Protein AF-A0A8H3CI22-F1 (afdb_monomer_lite)

pLDDT: mean 80.76, std 8.66, range [53.84, 92.25]

Secondary structure (DSSP, 8-state):
-B--B-TTT--EEEEEGGGTEEEEE-TTS---BEEEE--STT--EEEEETT-SS-EEEEEGGG--STTPPEEEEE----GGG-B-------

Sequence (91 aa):
MWSLRNMEAGQYLNIWQNGSETRLAGSNVQTFWWLAQQHDQKNTTAICFPERQDTRVADLHEGNSGNDIPIKLLTWNGGDTQKWIFERISD

InterPro domains:
  IPR035992 Ricin B-like lectins [SSF50370] (2-88)

Radius of gyration: 13.39 Å; chains: 1; bounding box: 34×38×28 Å

Foldseek 3Di:
DDWDADPPVRFTWDAPDVFFDIDTDDPPDDFDWDFAQDPDPVRWTWTFGPPDPFTWTWFFVVNDPDPPTGTGTDGDPPDPRRTHDDDDDDD

Structure (mmCIF, N/CA/C/O backbone):
data_AF-A0A8H3CI22-F1
#
_entry.id   AF-A0A8H3CI22-F1
#
loop_
_atom_site.group_PDB
_atom_site.id
_atom_site.type_symbol
_atom_site.label_atom_id
_atom_site.label_alt_id
_atom_site.label_comp_id
_atom_site.label_asym_id
_atom_site.label_entity_id
_atom_site.label_seq_id
_atom_site.pdbx_PDB_ins_code
_atom_site.Cartn_x
_atom_site.Cartn_y
_atom_site.Cartn_z
_atom_site.occupancy
_atom_site.B_iso_or_equiv
_atom_site.auth_seq_id
_atom_site.auth_comp_id
_atom_site.auth_asym_id
_atom_site.auth_atom_id
_atom_site.pdbx_PDB_model_num
ATOM 1 N N . MET A 1 1 ? 7.386 0.652 12.757 1.00 70.88 1 MET A N 1
ATOM 2 C CA . MET A 1 1 ? 7.259 -0.269 11.610 1.00 70.88 1 MET A CA 1
ATOM 3 C C . MET A 1 1 ? 5.971 -1.041 11.802 1.00 70.88 1 MET A C 1
ATOM 5 O O . MET A 1 1 ? 5.708 -1.456 12.923 1.00 70.88 1 MET A O 1
ATOM 9 N N . TRP A 1 2 ? 5.159 -1.156 10.759 1.00 78.94 2 TRP A N 1
ATOM 10 C CA . TRP A 1 2 ? 3.789 -1.661 10.833 1.00 78.94 2 TRP A CA 1
ATOM 11 C C . TRP A 1 2 ? 3.576 -2.777 9.813 1.00 78.94 2 TRP A C 1
ATOM 13 O O . TRP A 1 2 ? 4.301 -2.857 8.826 1.00 78.94 2 TRP A O 1
ATOM 23 N N . SER A 1 3 ? 2.573 -3.621 10.034 1.00 80.88 3 SER A N 1
ATOM 24 C CA . SER A 1 3 ? 2.060 -4.548 9.021 1.00 80.88 3 SER A CA 1
ATOM 25 C C . SER A 1 3 ? 0.589 -4.222 8.783 1.00 80.88 3 SER A C 1
ATOM 27 O O . SER A 1 3 ? -0.120 -3.877 9.728 1.00 80.88 3 SER A O 1
ATOM 29 N N . LEU A 1 4 ? 0.139 -4.286 7.530 1.00 82.69 4 LEU A N 1
ATOM 30 C CA . LEU A 1 4 ? -1.261 -4.065 7.176 1.00 82.69 4 LEU A CA 1
ATOM 31 C C . LEU A 1 4 ? -1.892 -5.427 6.895 1.00 82.69 4 LEU A C 1
ATOM 33 O O . LEU A 1 4 ? -1.580 -6.054 5.884 1.00 82.69 4 LEU A O 1
ATOM 37 N N . ARG A 1 5 ? -2.741 -5.899 7.811 1.00 86.38 5 ARG A N 1
ATOM 38 C CA . ARG A 1 5 ? -3.439 -7.185 7.705 1.00 86.38 5 ARG A CA 1
ATOM 39 C C . ARG A 1 5 ? -4.869 -6.959 7.232 1.00 86.38 5 ARG A C 1
ATOM 41 O O . ARG A 1 5 ? -5.588 -6.148 7.808 1.00 86.38 5 ARG A O 1
ATOM 48 N N . ASN A 1 6 ? -5.292 -7.695 6.214 1.00 87.50 6 ASN A N 1
ATOM 49 C CA . ASN A 1 6 ? -6.696 -7.767 5.845 1.00 87.50 6 ASN A CA 1
ATOM 50 C C . ASN A 1 6 ? -7.441 -8.656 6.856 1.00 87.50 6 ASN A C 1
ATOM 52 O O . ASN A 1 6 ? -7.010 -9.777 7.128 1.00 87.50 6 ASN A O 1
ATOM 56 N N . MET A 1 7 ? -8.537 -8.147 7.422 1.00 87.12 7 MET A N 1
ATOM 57 C CA . MET A 1 7 ? -9.287 -8.831 8.483 1.00 87.1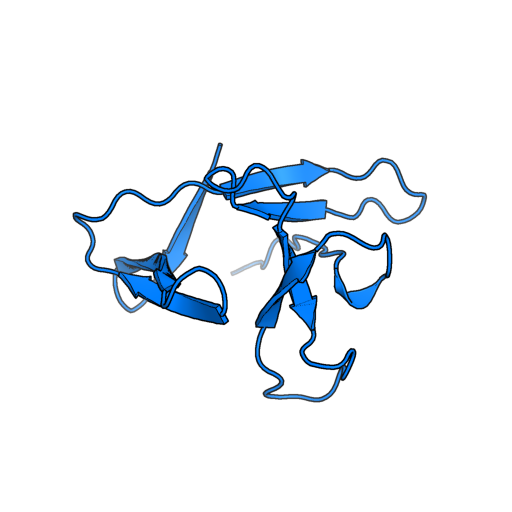2 7 MET A CA 1
ATOM 58 C C . MET A 1 7 ? -9.999 -10.098 7.996 1.00 87.12 7 MET A C 1
ATOM 60 O O . MET A 1 7 ? -9.998 -11.091 8.715 1.00 87.12 7 MET A O 1
ATOM 64 N N . GLU A 1 8 ? -10.539 -10.077 6.776 1.00 89.06 8 GLU A N 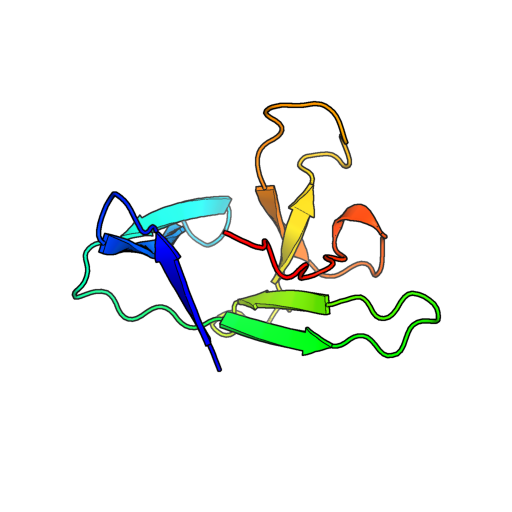1
ATOM 65 C CA . GLU A 1 8 ? -11.276 -11.197 6.172 1.00 89.06 8 GLU A CA 1
ATOM 66 C C . GLU A 1 8 ? -10.336 -12.357 5.817 1.00 89.06 8 GLU A C 1
ATOM 68 O O . GLU A 1 8 ? -10.505 -13.491 6.254 1.00 89.06 8 GLU A O 1
ATOM 73 N N . ALA A 1 9 ? -9.284 -12.061 5.055 1.00 88.62 9 ALA A N 1
ATOM 74 C CA . ALA A 1 9 ? -8.349 -13.066 4.564 1.00 88.62 9 ALA A CA 1
ATOM 75 C C . ALA A 1 9 ? -7.309 -13.483 5.617 1.00 88.62 9 ALA A C 1
ATOM 77 O O . ALA A 1 9 ? -6.608 -14.481 5.448 1.00 88.62 9 ALA A O 1
ATOM 78 N N . GLY A 1 10 ? -7.116 -12.678 6.667 1.00 88.88 10 GLY A N 1
ATOM 79 C CA . GLY A 1 10 ? -6.041 -12.856 7.643 1.00 88.88 10 GLY A CA 1
ATOM 80 C C . GLY A 1 10 ? -4.626 -12.696 7.064 1.00 88.88 10 GLY A C 1
ATOM 81 O O . GLY A 1 10 ? -3.661 -12.991 7.769 1.00 88.88 10 GLY A O 1
ATOM 82 N N . GLN A 1 11 ? -4.517 -12.237 5.818 1.00 91.25 11 GLN A N 1
ATOM 83 C CA . GLN A 1 11 ? -3.304 -12.067 5.017 1.00 91.25 11 GLN A CA 1
ATOM 84 C C . GLN A 1 11 ? -2.767 -10.635 5.089 1.00 91.25 11 GLN A C 1
ATOM 86 O O . GLN A 1 11 ? -3.460 -9.730 5.555 1.00 91.25 11 GLN A O 1
ATOM 91 N N . TYR A 1 12 ? -1.545 -10.417 4.607 1.00 87.75 12 TYR A N 1
ATOM 92 C CA . TYR A 1 12 ? -0.887 -9.111 4.677 1.00 87.75 12 TYR A CA 1
ATOM 93 C C . TYR A 1 12 ? -0.795 -8.431 3.312 1.00 87.75 12 TYR A C 1
ATOM 95 O O . TYR A 1 12 ? -0.618 -9.090 2.286 1.00 87.75 12 TYR A O 1
ATOM 103 N N . LEU A 1 13 ? -0.901 -7.100 3.309 1.00 86.25 13 LEU A N 1
ATOM 104 C CA . LEU A 1 13 ? -0.645 -6.273 2.136 1.00 86.25 13 LEU A CA 1
ATOM 105 C C . LEU A 1 13 ? 0.844 -6.340 1.774 1.00 86.25 13 LEU A C 1
ATOM 107 O O . LEU A 1 13 ? 1.695 -5.876 2.535 1.00 86.25 13 LEU A O 1
ATOM 111 N N . ASN A 1 14 ? 1.138 -6.870 0.592 1.00 85.31 14 ASN A N 1
ATOM 112 C CA . ASN A 1 14 ? 2.483 -7.043 0.064 1.00 85.31 14 ASN A CA 1
ATOM 113 C C . ASN A 1 14 ? 2.669 -6.334 -1.277 1.00 85.31 14 ASN A C 1
ATOM 115 O O . ASN A 1 14 ? 1.708 -6.054 -1.995 1.00 85.31 14 ASN A O 1
ATOM 119 N N . ILE A 1 15 ? 3.928 -6.110 -1.639 1.00 79.00 15 ILE A N 1
ATOM 120 C CA . ILE A 1 15 ? 4.324 -5.610 -2.947 1.00 79.00 15 ILE A CA 1
ATOM 121 C C . ILE A 1 15 ? 4.606 -6.765 -3.893 1.00 79.00 15 ILE A C 1
ATOM 123 O O . ILE A 1 15 ? 5.311 -7.715 -3.561 1.00 79.00 15 ILE A O 1
ATOM 127 N N . TRP A 1 16 ? 4.057 -6.666 -5.098 1.00 78.44 16 TRP A N 1
ATOM 128 C CA . TRP A 1 16 ? 4.207 -7.656 -6.153 1.00 78.44 16 TRP A CA 1
ATOM 129 C C . TRP A 1 16 ? 4.860 -7.038 -7.396 1.00 78.44 16 TRP A C 1
ATOM 131 O O . TRP A 1 16 ? 4.900 -5.815 -7.544 1.00 78.44 16 TRP A O 1
ATOM 141 N N . GLN A 1 17 ? 5.407 -7.889 -8.274 1.00 75.88 17 GLN A N 1
ATOM 142 C CA . GLN A 1 17 ? 5.994 -7.496 -9.568 1.00 75.88 17 GLN A CA 1
ATOM 143 C C . GLN A 1 17 ? 6.935 -6.281 -9.483 1.00 75.88 17 GLN A C 1
ATOM 145 O O . GLN A 1 17 ? 6.791 -5.303 -10.212 1.00 75.88 17 GLN A O 1
ATOM 150 N N . ASN A 1 18 ? 7.926 -6.319 -8.588 1.00 70.69 18 ASN A N 1
ATOM 151 C CA . ASN A 1 18 ? 8.885 -5.222 -8.464 1.00 70.69 18 ASN A CA 1
ATOM 152 C C . ASN A 1 18 ? 8.195 -3.853 -8.266 1.00 70.69 18 ASN A C 1
ATOM 154 O O . ASN A 1 18 ? 8.594 -2.865 -8.889 1.00 70.69 18 ASN A O 1
ATOM 158 N N . GLY A 1 19 ? 7.190 -3.761 -7.393 1.00 68.69 19 GLY A N 1
ATOM 159 C CA . GLY A 1 19 ? 6.615 -2.469 -7.006 1.00 68.69 19 GLY A CA 1
ATOM 160 C C . GLY A 1 19 ? 5.550 -1.911 -7.937 1.00 68.69 19 GLY A C 1
ATOM 161 O O . GLY A 1 19 ? 5.102 -0.799 -7.687 1.00 68.69 19 GLY A O 1
ATOM 162 N N . SER A 1 20 ? 5.143 -2.631 -8.984 1.00 71.69 20 SER A N 1
ATOM 163 C CA . SER A 1 20 ? 4.073 -2.170 -9.880 1.00 71.69 20 SER A CA 1
ATOM 164 C C . SER A 1 20 ? 2.674 -2.331 -9.273 1.00 71.69 20 SER A C 1
ATOM 166 O O . SER A 1 20 ? 1.722 -1.670 -9.710 1.00 71.69 20 SER A O 1
ATOM 168 N N . GLU A 1 21 ? 2.533 -3.210 -8.276 1.00 76.00 21 GLU A N 1
ATOM 169 C CA . GLU A 1 21 ? 1.250 -3.586 -7.688 1.00 76.00 21 GLU A CA 1
ATOM 170 C C . GLU A 1 21 ? 1.360 -3.944 -6.202 1.00 76.00 21 GLU A C 1
ATOM 172 O O . GLU A 1 21 ? 2.388 -4.433 -5.729 1.00 76.00 21 GLU A O 1
ATOM 177 N N . THR A 1 22 ? 0.255 -3.750 -5.484 1.00 80.06 22 THR A N 1
ATOM 178 C CA . THR A 1 22 ? 0.019 -4.267 -4.134 1.00 80.06 22 THR A CA 1
ATOM 179 C C . THR A 1 22 ? -0.956 -5.446 -4.210 1.00 80.06 22 THR A C 1
ATOM 181 O O . THR A 1 22 ? -1.925 -5.416 -4.968 1.00 80.06 22 THR A O 1
ATOM 184 N N . ARG A 1 23 ? -0.695 -6.525 -3.464 1.00 85.38 23 ARG A N 1
ATOM 185 C CA . ARG A 1 23 ? -1.528 -7.742 -3.428 1.00 85.38 23 ARG A CA 1
ATOM 186 C C . ARG A 1 23 ? -1.534 -8.351 -2.026 1.00 85.38 23 ARG A C 1
ATOM 188 O O . ARG A 1 23 ? -0.651 -8.057 -1.224 1.00 85.38 23 ARG A O 1
ATOM 195 N N . LEU A 1 24 ? -2.496 -9.225 -1.732 1.00 88.00 24 LEU A N 1
ATOM 196 C CA . LEU A 1 24 ? -2.440 -10.051 -0.524 1.00 88.00 24 LEU A CA 1
ATOM 197 C C . LEU A 1 24 ? -1.336 -11.107 -0.658 1.00 88.00 24 LEU A C 1
ATOM 199 O O . LEU A 1 24 ? -1.222 -11.766 -1.692 1.00 88.00 24 LEU A O 1
ATOM 203 N N . ALA A 1 25 ? -0.542 -11.282 0.396 1.00 85.69 25 ALA A N 1
ATOM 204 C CA . ALA A 1 25 ? 0.408 -12.379 0.531 1.00 85.69 25 ALA A CA 1
ATOM 205 C C . ALA A 1 25 ? 0.046 -13.274 1.720 1.00 85.69 25 ALA A C 1
ATOM 207 O O . ALA A 1 25 ? -0.574 -1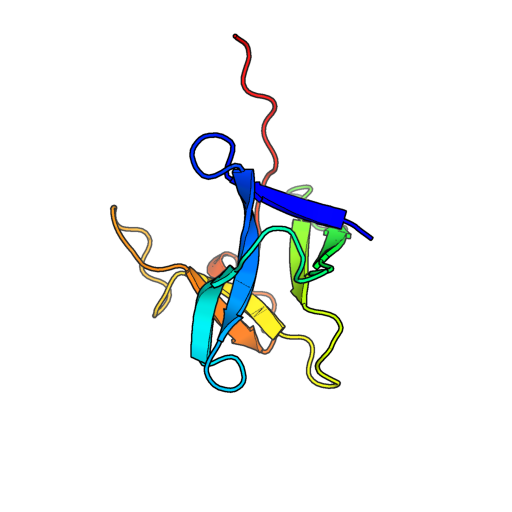2.830 2.691 1.00 85.69 25 ALA A O 1
ATOM 208 N N . GLY A 1 26 ? 0.441 -14.549 1.629 1.00 83.94 26 GLY A N 1
ATOM 209 C CA . GLY A 1 26 ? 0.232 -15.536 2.687 1.00 83.94 26 GLY A CA 1
ATOM 210 C C . GLY A 1 26 ? 0.739 -15.045 4.045 1.00 83.94 26 GLY A C 1
ATOM 211 O O . GLY A 1 26 ? 1.672 -14.251 4.122 1.00 83.94 26 GLY A O 1
ATOM 212 N N . SER A 1 27 ? 0.132 -15.526 5.129 1.00 76.69 27 SER A N 1
ATOM 213 C CA . SER A 1 27 ? 0.431 -15.084 6.501 1.00 76.69 27 SER A CA 1
ATOM 214 C C . SER A 1 27 ? 1.873 -15.350 6.956 1.00 76.69 27 SER A C 1
ATOM 216 O O . SER A 1 27 ? 2.316 -14.780 7.949 1.00 76.69 27 SER A O 1
ATOM 218 N N . ASN A 1 28 ? 2.611 -16.195 6.233 1.00 77.88 28 ASN A N 1
ATOM 219 C CA . ASN A 1 28 ? 4.031 -16.471 6.433 1.00 77.88 28 ASN A CA 1
ATOM 220 C C . ASN A 1 28 ? 4.966 -15.495 5.693 1.00 77.88 28 ASN A C 1
ATOM 222 O O . ASN A 1 28 ? 6.182 -15.598 5.841 1.00 77.88 28 ASN A O 1
ATOM 226 N N . VAL A 1 29 ? 4.428 -14.568 4.897 1.00 77.44 29 VAL A N 1
ATOM 227 C CA . VAL A 1 29 ? 5.196 -13.504 4.245 1.00 77.44 29 VAL A CA 1
ATOM 228 C C . VAL A 1 29 ? 5.179 -12.286 5.156 1.00 77.44 29 VAL A C 1
ATOM 230 O O . VAL A 1 29 ? 4.155 -11.622 5.318 1.00 77.44 29 VAL A O 1
ATOM 233 N N . GLN A 1 30 ? 6.320 -11.995 5.775 1.00 66.94 30 GLN A N 1
ATOM 234 C CA . GLN A 1 30 ? 6.453 -10.812 6.609 1.00 66.94 30 GLN A CA 1
ATOM 235 C C . GLN A 1 30 ? 6.568 -9.570 5.722 1.00 66.94 30 GLN A C 1
ATOM 237 O O . GLN A 1 30 ? 7.524 -9.426 4.969 1.00 66.94 30 GLN A O 1
ATOM 242 N N . THR A 1 31 ? 5.592 -8.670 5.821 1.00 77.75 31 THR A N 1
ATOM 243 C CA . THR A 1 31 ? 5.597 -7.383 5.114 1.00 77.75 31 THR A CA 1
ATOM 244 C C . THR A 1 31 ? 5.689 -6.249 6.116 1.00 77.75 31 THR A C 1
ATOM 246 O O . THR A 1 31 ? 4.973 -6.259 7.124 1.00 77.75 31 THR A O 1
ATOM 249 N N . PHE A 1 32 ? 6.495 -5.239 5.815 1.00 76.25 32 PHE A N 1
ATOM 250 C CA . PHE A 1 32 ? 6.667 -4.089 6.686 1.00 76.25 32 PHE A CA 1
ATOM 251 C C . PHE A 1 32 ? 6.380 -2.786 5.959 1.00 76.25 32 PHE A C 1
ATOM 253 O O . PHE A 1 32 ? 6.770 -2.597 4.814 1.00 76.25 32 PHE A O 1
ATOM 260 N N . TRP A 1 33 ? 5.747 -1.867 6.673 1.00 79.38 33 TRP A N 1
ATOM 261 C CA . TRP A 1 33 ? 5.343 -0.561 6.187 1.00 79.38 33 TRP A CA 1
ATOM 262 C C . TRP A 1 33 ? 5.756 0.508 7.191 1.00 79.38 33 TRP A C 1
ATOM 264 O O . TRP A 1 33 ? 5.694 0.321 8.414 1.00 79.38 33 TRP A O 1
ATOM 274 N N . TRP A 1 34 ? 6.229 1.634 6.678 1.00 76.75 34 TRP A N 1
ATOM 275 C CA . TRP A 1 34 ? 6.569 2.797 7.482 1.00 76.75 34 TRP A CA 1
ATOM 276 C C . TRP A 1 34 ? 5.430 3.797 7.358 1.00 76.75 34 TRP A C 1
ATOM 278 O O . TRP A 1 34 ? 5.063 4.196 6.259 1.00 76.75 34 TRP A O 1
ATOM 288 N N . LEU A 1 35 ? 4.870 4.183 8.501 1.00 77.25 35 LEU A N 1
ATOM 289 C CA . LEU A 1 35 ? 3.932 5.292 8.581 1.00 77.25 35 LEU A CA 1
ATOM 290 C C . LEU A 1 35 ? 4.762 6.526 8.906 1.00 77.25 35 LEU A C 1
ATOM 292 O O . LEU A 1 35 ? 5.201 6.698 10.043 1.00 77.25 35 LEU A O 1
ATOM 296 N N . ALA A 1 36 ? 5.057 7.319 7.882 1.00 73.00 36 ALA A N 1
ATOM 297 C CA . ALA A 1 36 ? 5.772 8.572 8.037 1.00 73.00 36 ALA A CA 1
ATOM 298 C C . ALA A 1 36 ? 4.735 9.683 8.194 1.00 73.00 36 ALA A C 1
ATOM 300 O O . ALA A 1 36 ? 4.155 10.138 7.203 1.00 73.00 36 ALA A O 1
ATOM 301 N N . GLN A 1 37 ? 4.483 10.088 9.441 1.00 68.62 37 GLN A N 1
ATOM 302 C CA . GLN A 1 37 ? 3.648 11.252 9.710 1.00 68.62 37 GLN A CA 1
ATOM 303 C C . GLN A 1 37 ? 4.303 12.469 9.057 1.00 68.62 37 GLN A C 1
ATOM 305 O O . GLN A 1 37 ? 5.468 12.779 9.315 1.00 68.62 37 GLN A O 1
ATOM 310 N N . GLN A 1 38 ? 3.566 13.124 8.172 1.00 68.25 38 GLN A N 1
ATOM 311 C CA . GLN A 1 38 ? 3.997 14.365 7.564 1.00 68.25 38 GLN A CA 1
ATOM 312 C C . GLN A 1 38 ? 3.567 15.497 8.490 1.00 68.25 38 GLN A C 1
ATOM 314 O O . GLN A 1 38 ? 2.400 15.614 8.859 1.00 68.25 38 GLN A O 1
ATOM 319 N N . HIS A 1 39 ? 4.518 16.345 8.873 1.00 59.41 39 HIS A N 1
ATOM 320 C CA . HIS A 1 39 ? 4.234 17.578 9.605 1.00 59.41 39 HIS A CA 1
ATOM 321 C C . HIS A 1 39 ? 3.738 18.664 8.637 1.00 59.41 39 HIS A C 1
ATOM 323 O O . HIS A 1 39 ? 4.333 19.735 8.525 1.00 59.41 39 HIS A O 1
ATOM 329 N N . ASP A 1 40 ? 2.675 18.371 7.888 1.00 70.62 40 ASP A N 1
ATOM 330 C CA . ASP A 1 40 ? 1.929 19.380 7.144 1.00 70.62 40 ASP A CA 1
ATOM 331 C C . ASP A 1 40 ? 0.787 19.950 8.004 1.00 70.62 40 ASP A C 1
ATOM 333 O O . ASP A 1 40 ? 0.455 19.431 9.068 1.00 70.62 40 ASP A O 1
ATOM 337 N N . GLN A 1 41 ? 0.161 21.041 7.554 1.00 75.62 41 GLN A N 1
ATOM 338 C CA . GLN A 1 41 ? -0.971 21.657 8.268 1.00 75.62 41 GLN A CA 1
ATOM 339 C C . GLN A 1 41 ? -2.207 20.739 8.357 1.00 75.62 41 GLN A C 1
ATOM 341 O O . GLN A 1 41 ? -3.166 21.073 9.048 1.00 75.62 41 GLN A O 1
ATOM 346 N N . LYS A 1 42 ? -2.201 19.609 7.641 1.00 77.25 42 LYS A N 1
ATOM 347 C CA . LYS A 1 42 ? -3.320 18.676 7.503 1.00 77.25 42 LYS A CA 1
ATOM 348 C C . LYS A 1 42 ? -3.140 17.408 8.356 1.00 77.25 42 LYS A C 1
ATOM 350 O O . LYS A 1 42 ? -4.045 16.581 8.364 1.00 77.25 42 LYS A O 1
ATOM 355 N N . ASN A 1 43 ? -2.026 17.262 9.086 1.00 78.81 43 ASN A N 1
ATOM 356 C CA . ASN A 1 43 ? -1.687 16.074 9.884 1.00 78.81 43 ASN A CA 1
ATOM 357 C C . ASN A 1 43 ? -1.771 14.760 9.084 1.00 78.81 43 ASN A C 1
ATOM 359 O O . ASN A 1 43 ? -2.304 13.758 9.566 1.00 78.81 43 ASN A O 1
ATOM 363 N N . THR A 1 44 ? -1.270 14.758 7.850 1.00 82.19 44 THR A N 1
ATOM 364 C CA . THR A 1 44 ? -1.353 13.576 6.980 1.00 82.19 44 THR A CA 1
ATOM 365 C C . THR A 1 44 ? -0.228 12.572 7.232 1.00 82.19 44 THR A C 1
ATOM 367 O O . THR A 1 44 ? 0.777 12.855 7.883 1.00 82.19 44 THR A O 1
ATOM 370 N N . THR A 1 45 ? -0.389 11.352 6.725 1.00 82.00 45 THR A N 1
ATOM 371 C CA . THR A 1 45 ? 0.604 10.277 6.804 1.00 82.00 45 THR A CA 1
ATOM 372 C C . THR A 1 45 ? 0.915 9.750 5.409 1.00 82.00 45 THR A C 1
ATOM 374 O O . THR A 1 45 ? 0.011 9.446 4.632 1.00 82.00 45 THR A O 1
ATOM 377 N N . ALA A 1 46 ? 2.201 9.597 5.103 1.00 81.25 46 ALA A N 1
ATOM 378 C CA . ALA A 1 46 ? 2.652 8.825 3.954 1.00 81.25 46 ALA A CA 1
ATOM 379 C C . ALA A 1 46 ? 2.827 7.358 4.374 1.00 81.25 46 ALA A C 1
ATOM 381 O O . ALA A 1 46 ? 3.450 7.060 5.399 1.00 81.25 46 ALA A O 1
ATOM 382 N N . ILE A 1 47 ? 2.273 6.441 3.579 1.00 83.50 47 ILE A N 1
ATOM 383 C CA . ILE A 1 47 ? 2.431 4.997 3.773 1.00 83.50 47 ILE A CA 1
ATOM 384 C C . ILE A 1 47 ? 3.563 4.539 2.855 1.00 83.50 47 ILE A C 1
ATOM 386 O O . ILE A 1 47 ? 3.381 4.437 1.641 1.00 83.50 47 ILE A O 1
ATOM 390 N N . CYS A 1 48 ? 4.736 4.300 3.435 1.00 76.12 48 CYS A N 1
ATOM 391 C CA . CYS A 1 48 ? 5.966 4.007 2.706 1.00 76.12 48 CYS A CA 1
ATOM 392 C C . CYS A 1 48 ? 6.312 2.518 2.772 1.00 76.12 48 CYS A C 1
ATOM 394 O O . CYS A 1 48 ? 6.193 1.887 3.829 1.00 76.12 48 CYS A O 1
ATOM 396 N N . PHE A 1 49 ? 6.833 1.982 1.669 1.00 73.12 49 PHE A N 1
ATOM 397 C CA . PHE A 1 49 ? 7.404 0.638 1.643 1.00 73.12 49 PHE A CA 1
ATOM 398 C C . PHE A 1 49 ? 8.939 0.711 1.766 1.00 73.12 49 PHE A C 1
ATOM 400 O O . PHE A 1 49 ? 9.581 1.322 0.913 1.00 73.12 49 PHE A O 1
ATOM 407 N N . PRO A 1 50 ? 9.550 0.126 2.812 1.00 61.25 50 PRO A N 1
ATOM 408 C CA . PRO A 1 50 ? 10.952 0.369 3.159 1.00 61.25 50 PRO A CA 1
ATOM 409 C C . PRO A 1 50 ? 11.976 -0.414 2.329 1.00 61.25 50 PRO A C 1
ATOM 411 O O . PRO A 1 50 ? 13.152 -0.067 2.356 1.00 61.25 50 PRO A O 1
ATOM 414 N N . GLU A 1 51 ? 11.581 -1.460 1.595 1.00 60.50 51 GLU A N 1
ATOM 415 C CA . GLU A 1 51 ? 12.537 -2.313 0.861 1.00 60.50 51 GLU A CA 1
ATOM 416 C C . GLU A 1 51 ? 13.078 -1.684 -0.436 1.00 60.50 51 GLU A C 1
ATOM 418 O O . GLU A 1 51 ? 13.853 -2.315 -1.156 1.00 60.50 51 GLU A O 1
ATOM 423 N N . ARG A 1 52 ? 12.702 -0.440 -0.762 1.00 59.53 52 ARG A N 1
ATOM 424 C CA . ARG A 1 52 ? 13.251 0.289 -1.912 1.00 59.53 52 ARG A CA 1
ATOM 425 C C . ARG A 1 52 ? 13.996 1.535 -1.461 1.00 59.53 52 ARG A C 1
ATOM 427 O O . ARG A 1 52 ? 13.469 2.336 -0.700 1.00 59.53 52 ARG A O 1
ATOM 434 N N . GLN A 1 53 ? 15.225 1.681 -1.966 1.00 53.84 53 GLN A N 1
ATOM 435 C CA . GLN A 1 53 ? 16.055 2.882 -1.791 1.00 53.84 53 GLN A CA 1
ATOM 436 C C . GLN A 1 53 ? 15.344 4.137 -2.318 1.00 53.84 53 GLN A C 1
ATOM 438 O O . GLN A 1 53 ? 15.537 5.231 -1.796 1.00 53.84 53 GLN A O 1
ATOM 443 N N . ASP A 1 54 ? 14.468 3.959 -3.304 1.00 62.28 54 ASP A N 1
ATOM 444 C CA . ASP A 1 54 ? 13.539 4.973 -3.761 1.00 62.28 54 ASP A CA 1
ATOM 445 C C . ASP A 1 54 ? 12.313 4.951 -2.838 1.00 62.28 54 ASP A C 1
ATOM 447 O O . ASP A 1 54 ? 11.603 3.946 -2.771 1.00 62.28 54 ASP A O 1
ATOM 451 N N . THR A 1 55 ? 12.034 6.050 -2.144 1.00 76.38 55 THR A N 1
ATOM 452 C CA . THR A 1 55 ? 10.886 6.209 -1.241 1.00 76.38 55 THR A CA 1
ATOM 453 C C . THR A 1 55 ? 9.555 6.100 -1.999 1.00 76.38 55 THR A C 1
ATOM 455 O O . THR A 1 55 ? 8.946 7.095 -2.400 1.00 76.38 55 THR A O 1
ATOM 458 N N . ARG A 1 56 ? 9.107 4.865 -2.250 1.00 81.88 56 ARG A N 1
ATOM 459 C CA . ARG A 1 56 ? 7.807 4.568 -2.856 1.00 81.88 56 ARG A CA 1
ATOM 460 C C . ARG A 1 56 ? 6.712 4.657 -1.794 1.00 81.88 56 ARG A C 1
ATOM 462 O O . ARG A 1 56 ? 6.857 4.120 -0.693 1.00 81.88 56 ARG A O 1
ATOM 469 N N . VAL A 1 57 ? 5.615 5.308 -2.156 1.00 87.06 57 VAL A N 1
ATOM 470 C CA . VAL A 1 57 ? 4.473 5.603 -1.287 1.00 87.06 57 VAL A CA 1
ATOM 471 C C . VAL A 1 57 ? 3.163 5.185 -1.946 1.00 87.06 57 VAL A C 1
ATOM 473 O O . VAL A 1 57 ? 3.091 5.096 -3.172 1.00 87.06 57 VAL A O 1
ATOM 476 N N . ALA A 1 58 ? 2.134 4.935 -1.137 1.00 87.31 58 ALA A N 1
ATOM 477 C CA . ALA A 1 58 ? 0.773 4.728 -1.627 1.00 87.31 58 ALA A CA 1
ATOM 478 C C . ALA A 1 58 ? 0.233 6.001 -2.308 1.00 87.31 58 ALA A C 1
ATOM 480 O O . AL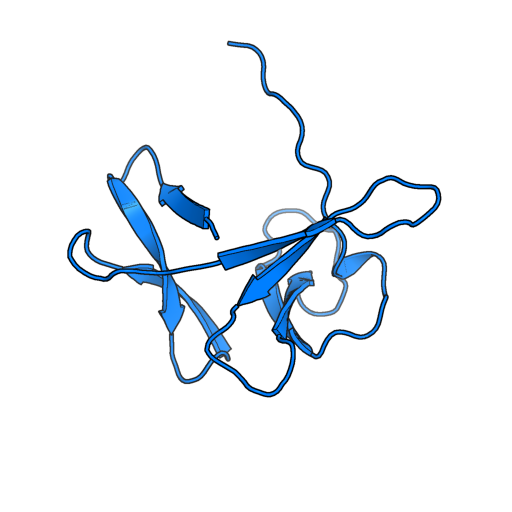A A 1 58 ? 0.186 7.052 -1.673 1.00 87.31 58 ALA A O 1
ATOM 481 N N . ASP A 1 59 ? -0.184 5.882 -3.567 1.00 91.00 59 ASP A N 1
ATOM 482 C CA . ASP A 1 59 ? -0.668 6.956 -4.443 1.00 91.00 59 ASP A CA 1
ATOM 483 C C . ASP A 1 59 ? -1.990 6.548 -5.112 1.00 91.00 59 ASP A C 1
ATOM 485 O O . ASP A 1 59 ? -2.176 5.375 -5.464 1.00 91.00 59 ASP A O 1
ATOM 489 N N . LEU A 1 60 ? -2.892 7.505 -5.330 1.00 91.38 60 LEU A N 1
ATOM 490 C CA . LEU A 1 60 ? -4.056 7.307 -6.192 1.00 91.38 60 LEU A CA 1
ATOM 491 C C . LEU A 1 60 ? -3.593 7.079 -7.637 1.00 91.38 60 LEU A C 1
ATOM 493 O O . LEU A 1 60 ? -2.807 7.855 -8.184 1.00 91.38 60 LEU A O 1
ATOM 497 N N . HIS A 1 61 ? -4.085 6.022 -8.289 1.00 87.19 61 HIS A N 1
ATOM 498 C CA . HIS A 1 61 ? -3.714 5.752 -9.676 1.00 87.19 61 HIS A CA 1
ATOM 499 C C . HIS A 1 61 ? -4.086 6.932 -10.588 1.00 87.19 61 HIS A C 1
ATOM 501 O O . HIS A 1 61 ? -5.236 7.366 -10.622 1.00 87.19 61 HIS A O 1
ATOM 507 N N . GLU A 1 62 ? -3.084 7.461 -11.298 1.00 87.12 62 GLU A N 1
ATOM 508 C CA . GLU A 1 62 ? -3.212 8.617 -12.203 1.00 87.12 62 GLU A CA 1
ATOM 509 C C . GLU A 1 62 ? -3.785 9.882 -11.533 1.00 87.12 62 GLU A C 1
ATOM 511 O O . GLU A 1 62 ? -4.293 10.774 -12.207 1.00 87.12 62 GLU A O 1
ATOM 516 N N . GLY A 1 63 ? -3.709 9.977 -10.200 1.00 86.50 63 GLY A N 1
ATOM 517 C CA . GLY A 1 63 ? -4.297 11.079 -9.437 1.00 86.50 63 GLY A CA 1
ATOM 518 C C . GLY A 1 63 ? -5.829 11.122 -9.464 1.00 86.50 63 GLY A C 1
ATOM 519 O O . GLY A 1 63 ? -6.416 12.142 -9.107 1.00 86.50 63 GLY A O 1
ATOM 520 N N . ASN A 1 64 ? -6.487 10.039 -9.887 1.00 88.94 64 ASN A N 1
ATOM 521 C CA . ASN A 1 64 ? -7.939 9.954 -9.953 1.00 88.94 64 ASN A CA 1
ATOM 522 C C . ASN A 1 64 ? -8.530 9.675 -8.560 1.00 88.94 64 ASN A C 1
ATOM 524 O O . ASN A 1 64 ? -8.117 8.743 -7.878 1.00 88.94 64 ASN A O 1
ATOM 528 N N . SER A 1 65 ? -9.505 10.480 -8.139 1.00 91.75 65 SER A N 1
ATOM 529 C CA . SER A 1 65 ? -10.180 10.367 -6.838 1.00 91.75 65 SER A CA 1
ATOM 530 C C . SER A 1 65 ? -11.573 9.729 -6.911 1.00 91.75 65 SER A C 1
ATOM 532 O O . SER A 1 65 ? -12.336 9.806 -5.949 1.00 91.75 65 SER A O 1
ATOM 534 N N . GLY A 1 66 ? -11.929 9.128 -8.049 1.00 90.69 66 GLY A N 1
ATOM 535 C CA . GLY A 1 66 ? -13.165 8.369 -8.206 1.00 90.69 66 GLY A CA 1
ATOM 536 C C . GLY A 1 66 ? -13.218 7.112 -7.330 1.00 90.69 66 GLY A C 1
ATOM 537 O O . GLY A 1 66 ? -12.213 6.654 -6.784 1.00 90.69 66 GLY A O 1
ATOM 538 N N . ASN A 1 67 ? -14.409 6.525 -7.223 1.00 90.00 67 ASN A N 1
ATOM 539 C CA . ASN A 1 67 ? -14.580 5.225 -6.576 1.00 90.00 67 ASN A CA 1
ATOM 540 C C . ASN A 1 67 ? -13.875 4.119 -7.378 1.00 90.00 67 ASN A C 1
ATOM 542 O O . ASN A 1 67 ? -13.698 4.240 -8.590 1.00 90.00 67 ASN A O 1
ATOM 546 N N . ASP A 1 68 ? -13.491 3.043 -6.687 1.00 86.38 68 ASP A N 1
ATOM 547 C CA . ASP A 1 68 ? -12.834 1.854 -7.255 1.00 86.38 68 ASP A CA 1
ATOM 548 C C . ASP A 1 68 ? -11.483 2.119 -7.946 1.00 86.38 68 ASP A C 1
ATOM 550 O O . ASP A 1 68 ? -10.958 1.264 -8.666 1.00 86.38 68 ASP A O 1
ATOM 554 N N . ILE A 1 69 ? -10.875 3.284 -7.698 1.00 87.06 69 ILE A N 1
ATOM 555 C CA . ILE A 1 69 ? -9.543 3.596 -8.208 1.00 87.06 69 ILE A CA 1
ATOM 556 C C . ILE A 1 69 ? -8.484 2.761 -7.471 1.00 87.06 69 ILE A C 1
ATOM 558 O O . ILE A 1 69 ? -8.430 2.772 -6.237 1.00 87.06 69 ILE A O 1
ATOM 562 N N . PRO A 1 70 ? -7.599 2.052 -8.199 1.00 85.50 70 PRO A N 1
ATOM 563 C CA . PRO A 1 70 ? -6.509 1.311 -7.581 1.00 85.50 70 PRO A CA 1
ATOM 564 C C . PRO A 1 70 ? -5.537 2.223 -6.825 1.00 85.50 70 PRO A C 1
ATOM 566 O O . PRO A 1 70 ? -5.203 3.317 -7.281 1.00 85.50 70 PRO A O 1
ATOM 569 N N . ILE A 1 71 ? -4.981 1.717 -5.726 1.00 86.88 71 ILE A N 1
ATOM 570 C CA . ILE A 1 71 ? -3.850 2.351 -5.040 1.00 86.88 71 ILE A CA 1
ATOM 571 C C . ILE A 1 71 ? -2.549 1.776 -5.598 1.00 86.88 71 ILE A C 1
ATOM 573 O O . ILE A 1 71 ? -2.356 0.557 -5.622 1.00 86.88 71 ILE A O 1
ATOM 577 N N . LYS A 1 72 ? -1.649 2.643 -6.062 1.00 86.56 72 LYS A N 1
ATOM 578 C CA . LYS A 1 72 ? -0.349 2.271 -6.636 1.00 86.56 72 LYS A CA 1
ATOM 579 C C . LYS A 1 72 ? 0.795 2.668 -5.713 1.00 86.56 72 LYS A C 1
ATOM 581 O O . LYS A 1 72 ? 0.646 3.526 -4.854 1.00 86.56 72 LYS A O 1
ATOM 586 N N . LEU A 1 73 ? 1.955 2.044 -5.911 1.00 85.38 73 LEU A N 1
ATOM 587 C CA . LEU A 1 73 ? 3.203 2.498 -5.308 1.00 85.38 73 LEU A CA 1
ATOM 588 C C . LEU A 1 73 ? 3.994 3.343 -6.301 1.00 85.38 73 LEU A C 1
ATOM 590 O O . LEU A 1 73 ? 4.545 2.811 -7.264 1.00 85.38 73 LEU A O 1
ATOM 594 N N . LEU A 1 74 ? 4.107 4.642 -6.039 1.00 86.75 74 LEU A N 1
ATOM 595 C CA . LEU A 1 74 ? 4.861 5.576 -6.878 1.00 86.75 74 LEU A CA 1
ATOM 596 C C . LEU A 1 74 ? 5.900 6.334 -6.055 1.00 86.75 74 LEU A C 1
ATOM 598 O O . LEU A 1 74 ? 5.893 6.296 -4.828 1.00 86.75 74 LEU A O 1
ATOM 602 N N . THR A 1 75 ? 6.862 6.963 -6.729 1.00 87.25 75 THR A N 1
ATOM 603 C CA . THR A 1 75 ? 7.874 7.796 -6.064 1.00 87.25 75 THR A CA 1
ATOM 604 C C . THR A 1 75 ? 7.198 8.957 -5.352 1.00 87.25 75 THR A C 1
ATOM 606 O O . THR A 1 75 ? 6.336 9.613 -5.940 1.00 87.25 75 THR A O 1
ATOM 609 N N . TRP A 1 76 ? 7.619 9.235 -4.117 1.00 86.06 76 TRP A N 1
ATOM 610 C CA . TRP A 1 76 ? 7.157 10.410 -3.390 1.00 86.06 76 TRP A CA 1
ATOM 611 C C . TRP A 1 76 ? 7.365 11.696 -4.204 1.00 86.06 76 TRP A C 1
ATOM 613 O O . TRP A 1 76 ? 8.482 11.999 -4.628 1.00 86.06 76 TRP A O 1
ATOM 623 N N . ASN A 1 77 ? 6.289 12.455 -4.401 1.00 87.50 77 ASN A N 1
ATOM 624 C CA . ASN A 1 77 ? 6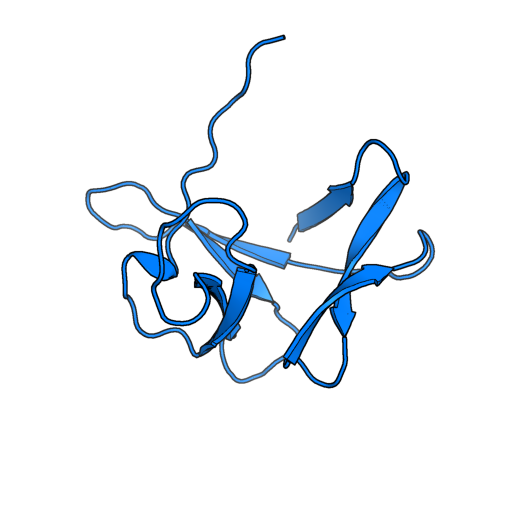.274 13.748 -5.085 1.00 87.50 77 ASN A CA 1
ATOM 625 C C . ASN A 1 77 ? 5.659 14.874 -4.228 1.00 87.50 77 ASN A C 1
ATOM 627 O O . ASN A 1 77 ? 5.660 16.028 -4.648 1.00 87.50 77 ASN A O 1
ATOM 631 N N . GLY A 1 78 ? 5.157 14.560 -3.027 1.00 86.75 78 GLY A N 1
ATOM 632 C CA . GLY A 1 78 ? 4.575 15.538 -2.100 1.00 86.75 78 GLY A CA 1
ATOM 633 C C . GLY A 1 78 ? 3.132 15.952 -2.398 1.00 86.75 78 GLY A C 1
ATOM 634 O O . GLY A 1 78 ? 2.580 16.781 -1.666 1.00 86.75 78 GLY A O 1
ATOM 635 N N . GLY A 1 79 ? 2.517 15.385 -3.436 1.00 89.25 79 GLY A N 1
ATOM 636 C CA . GLY A 1 79 ? 1.129 15.624 -3.812 1.00 89.25 79 GLY A CA 1
ATOM 637 C C . GLY A 1 79 ? 0.132 15.043 -2.811 1.00 89.25 79 GLY A C 1
ATOM 638 O O . GLY A 1 79 ? 0.416 14.080 -2.101 1.00 89.25 79 GLY A O 1
ATOM 639 N N . ASP A 1 80 ? -1.064 15.629 -2.760 1.00 91.44 80 ASP A N 1
ATOM 640 C CA . ASP A 1 80 ? -2.119 15.190 -1.836 1.00 91.44 80 ASP A CA 1
ATOM 641 C C . ASP A 1 80 ? -2.659 13.788 -2.173 1.00 91.44 80 ASP A C 1
ATOM 643 O O . ASP A 1 80 ? -3.172 13.112 -1.289 1.00 91.44 80 ASP A O 1
ATOM 647 N N . THR A 1 81 ? -2.458 13.298 -3.402 1.00 92.25 81 THR A N 1
ATOM 648 C CA . THR A 1 81 ? -2.795 11.920 -3.812 1.00 92.25 81 THR A CA 1
ATOM 649 C C . THR A 1 81 ? -1.951 10.857 -3.101 1.00 92.25 81 THR A C 1
ATOM 651 O O . THR A 1 81 ? -2.310 9.683 -3.112 1.00 92.25 81 THR A O 1
ATOM 654 N N . GLN A 1 82 ? -0.846 11.261 -2.464 1.00 91.06 82 GLN A N 1
ATOM 655 C CA . GLN A 1 82 ? 0.082 10.395 -1.731 1.00 91.06 82 GLN A CA 1
ATOM 656 C C . GLN A 1 82 ? -0.046 10.518 -0.204 1.00 91.06 82 GLN A C 1
ATOM 658 O O . GLN A 1 82 ? 0.749 9.946 0.550 1.00 91.06 82 GLN A O 1
ATOM 663 N N . LYS A 1 83 ? -1.018 11.305 0.264 1.00 88.94 83 LYS A N 1
ATOM 664 C CA . LYS A 1 83 ? -1.203 11.657 1.670 1.00 88.94 83 LYS A CA 1
ATOM 665 C C . LYS A 1 83 ? -2.504 11.065 2.186 1.00 88.94 83 LYS A C 1
ATOM 667 O O . LYS A 1 83 ? -3.563 11.267 1.604 1.00 88.94 83 LYS A O 1
ATOM 672 N N . TRP A 1 84 ? -2.416 10.371 3.314 1.00 87.44 84 TRP A N 1
ATOM 673 C CA . TRP A 1 84 ? -3.519 9.597 3.874 1.00 87.44 84 TRP A CA 1
ATOM 674 C C . TRP A 1 84 ? -3.844 10.059 5.291 1.00 87.44 84 TRP A C 1
ATOM 676 O O . TRP A 1 84 ? -2.950 10.424 6.057 1.00 87.44 84 TRP A O 1
ATOM 686 N N . ILE A 1 85 ? -5.125 10.021 5.648 1.00 86.38 85 ILE A N 1
ATOM 687 C CA . ILE A 1 85 ? -5.599 10.241 7.015 1.00 86.38 85 ILE A CA 1
ATOM 688 C C . ILE A 1 85 ? -6.017 8.881 7.573 1.00 86.38 85 ILE A C 1
ATOM 690 O O . ILE A 1 85 ? -6.766 8.146 6.934 1.00 86.38 85 ILE A O 1
ATOM 694 N N . PHE A 1 86 ? -5.514 8.537 8.758 1.00 78.31 86 PHE A N 1
ATOM 695 C CA . PHE A 1 86 ? -5.970 7.366 9.500 1.00 78.31 86 PHE A CA 1
ATOM 696 C C . PHE A 1 86 ? -7.095 7.794 10.433 1.00 78.31 86 PHE A C 1
ATOM 698 O O . PHE A 1 86 ? -6.853 8.436 11.455 1.00 78.31 86 PHE A O 1
ATOM 705 N N . GLU A 1 87 ? -8.323 7.443 10.075 1.00 80.25 87 GLU A N 1
ATOM 706 C CA . GLU A 1 87 ? -9.494 7.708 10.902 1.00 80.25 87 GLU A CA 1
ATOM 707 C C . GLU A 1 87 ? -9.808 6.492 11.771 1.00 80.25 87 GLU A C 1
ATOM 709 O O . GLU A 1 87 ? -9.749 5.341 11.330 1.00 80.25 87 GLU A O 1
ATOM 714 N N . ARG A 1 88 ? -10.145 6.742 13.038 1.00 82.25 88 ARG A N 1
ATOM 715 C CA . ARG A 1 88 ? -10.676 5.695 13.903 1.00 82.25 88 ARG A CA 1
ATOM 716 C C . ARG A 1 88 ? -12.129 5.456 13.510 1.00 82.25 88 ARG A 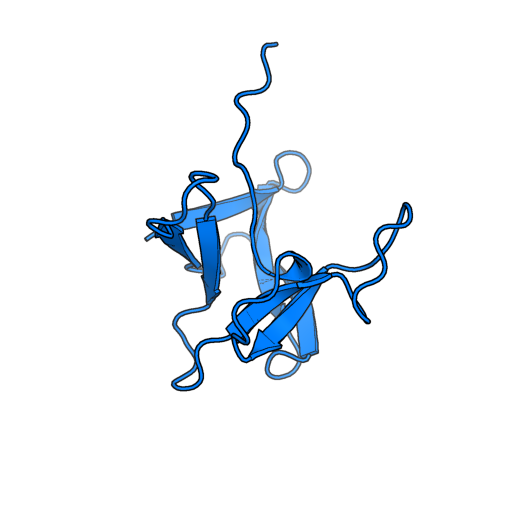C 1
ATOM 718 O O . ARG A 1 88 ? -12.969 6.317 13.753 1.00 82.25 88 ARG A O 1
ATOM 725 N N . ILE A 1 89 ? -12.421 4.282 12.966 1.00 80.69 89 ILE A N 1
ATOM 726 C CA . ILE A 1 89 ? -13.800 3.831 12.778 1.00 80.69 89 ILE A CA 1
ATOM 727 C C . ILE A 1 89 ? -14.324 3.375 14.146 1.00 80.69 89 ILE A C 1
ATOM 729 O O . ILE A 1 89 ? -13.642 2.638 14.863 1.00 80.69 89 ILE A O 1
ATOM 733 N N . SER A 1 90 ? -15.483 3.888 14.553 1.00 78.94 90 SER A N 1
ATOM 734 C CA . SER A 1 90 ? -16.219 3.381 15.712 1.00 78.94 90 SER A CA 1
ATOM 735 C C . SER A 1 90 ? -17.098 2.217 15.275 1.00 78.94 90 SER A C 1
ATOM 737 O O . SER A 1 90 ? -17.856 2.379 14.317 1.00 78.94 90 SER A O 1
ATOM 739 N N . ASP A 1 91 ? -16.994 1.096 15.986 1.00 63.81 91 ASP A N 1
ATOM 740 C CA . ASP A 1 91 ? -17.939 -0.022 15.889 1.00 63.81 91 ASP A CA 1
ATOM 741 C C . ASP A 1 91 ? -19.311 0.348 16.478 1.00 63.81 91 ASP A C 1
ATOM 743 O O . ASP A 1 91 ? -19.340 1.095 17.490 1.00 63.81 91 ASP A O 1
#

Organism: NCBI:txid456999